Protein AF-A0A3C1VQ86-F1 (afdb_monomer)

Radius of gyration: 19.92 Å; Cα contacts (8 Å, |Δi|>4): 47; chains: 1; bounding box: 43×43×46 Å

Structure (mmCIF, N/CA/C/O backbone):
data_AF-A0A3C1VQ86-F1
#
_entry.id   AF-A0A3C1VQ86-F1
#
loop_
_atom_site.group_PDB
_atom_site.id
_atom_site.type_symbol
_atom_site.label_atom_id
_atom_site.label_alt_id
_atom_site.label_comp_id
_atom_site.label_asym_id
_atom_site.label_entity_id
_atom_site.label_seq_id
_atom_site.pdbx_PDB_ins_code
_atom_site.Cartn_x
_atom_site.Cartn_y
_atom_site.Cartn_z
_atom_site.occupancy
_atom_site.B_iso_or_equiv
_atom_site.auth_seq_id
_atom_site.auth_comp_id
_atom_site.auth_asym_id
_atom_site.auth_atom_id
_atom_site.pdbx_PDB_model_num
ATOM 1 N N . MET A 1 1 ? -6.715 -28.434 22.901 1.00 54.22 1 MET A N 1
ATOM 2 C CA . MET A 1 1 ? -7.701 -27.796 21.992 1.00 54.22 1 MET A CA 1
ATOM 3 C C . MET A 1 1 ? -8.205 -26.437 22.497 1.00 54.22 1 MET A C 1
ATOM 5 O O . MET A 1 1 ? -8.060 -25.473 21.758 1.00 54.22 1 MET A O 1
ATOM 9 N N . LYS A 1 2 ? -8.676 -26.287 23.751 1.00 60.38 2 LYS A N 1
ATOM 10 C CA . LYS A 1 2 ? -9.137 -24.984 24.306 1.00 60.38 2 LYS A CA 1
ATOM 11 C C . LYS A 1 2 ? -8.149 -23.805 24.157 1.00 60.38 2 LYS A C 1
ATOM 13 O O . LYS A 1 2 ? -8.582 -22.704 23.859 1.00 60.38 2 LYS A O 1
ATOM 18 N N . LYS A 1 3 ? -6.832 -24.037 24.290 1.00 59.31 3 LYS A N 1
ATOM 19 C CA . LYS A 1 3 ? -5.786 -22.997 24.128 1.00 59.31 3 LYS A CA 1
ATOM 20 C C . LYS A 1 3 ? -5.635 -22.448 22.701 1.00 59.31 3 LYS A C 1
ATOM 22 O O . LYS A 1 3 ? -5.151 -21.337 22.540 1.00 59.31 3 LYS A O 1
ATOM 27 N N . ILE A 1 4 ? -5.986 -23.224 21.674 1.00 63.03 4 ILE A N 1
ATOM 28 C CA . ILE A 1 4 ? -5.957 -22.754 20.278 1.00 63.03 4 ILE A CA 1
ATOM 29 C C . ILE A 1 4 ? -7.194 -21.893 20.023 1.00 63.03 4 ILE A C 1
ATOM 31 O O . ILE A 1 4 ? -7.073 -20.806 19.476 1.00 63.03 4 ILE A O 1
ATOM 35 N N . LEU A 1 5 ? -8.350 -22.327 20.537 1.00 67.06 5 LEU A N 1
ATOM 36 C CA . LEU A 1 5 ? -9.611 -21.600 20.417 1.00 67.06 5 LEU A CA 1
ATOM 37 C C . LEU A 1 5 ? -9.548 -20.207 21.067 1.00 67.06 5 LEU A C 1
ATOM 39 O O . LEU A 1 5 ? -9.986 -19.238 20.458 1.00 67.06 5 LEU A O 1
ATOM 43 N N . THR A 1 6 ? -8.942 -20.077 22.254 1.00 72.81 6 THR A N 1
ATOM 44 C CA . THR A 1 6 ? -8.762 -18.767 22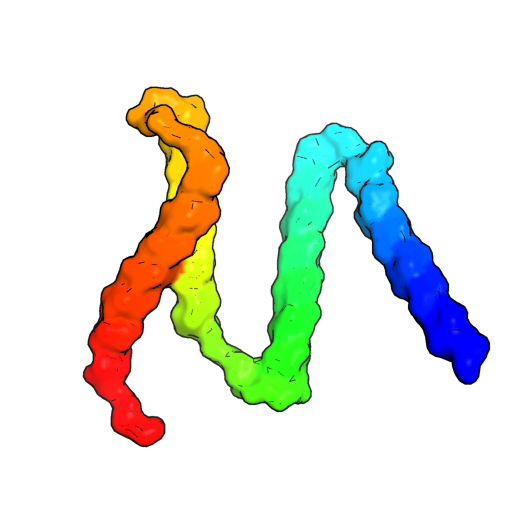.907 1.00 72.81 6 THR A CA 1
ATOM 45 C C . THR A 1 6 ? -7.770 -17.865 22.175 1.00 72.81 6 THR A C 1
ATOM 47 O O . THR A 1 6 ? -8.011 -16.667 22.080 1.00 72.81 6 THR A O 1
ATOM 50 N N . LYS A 1 7 ? -6.688 -18.413 21.603 1.00 75.56 7 LYS A N 1
ATOM 51 C CA . LYS A 1 7 ? -5.754 -17.637 20.767 1.00 75.56 7 LYS A CA 1
ATOM 52 C C . LYS A 1 7 ? -6.434 -17.112 19.503 1.00 75.56 7 LYS A C 1
ATOM 54 O O . LYS A 1 7 ? -6.292 -15.935 19.193 1.00 75.56 7 LYS A O 1
ATOM 59 N N . SER A 1 8 ? -7.191 -17.956 18.803 1.00 79.44 8 SER A N 1
ATOM 60 C CA . SER A 1 8 ? -7.953 -17.545 17.619 1.00 79.44 8 SER A CA 1
ATOM 61 C C . SER A 1 8 ? -8.989 -16.472 17.954 1.00 79.44 8 SER A C 1
ATOM 63 O O . SER A 1 8 ? -9.143 -15.531 17.188 1.00 79.44 8 SER A O 1
ATOM 65 N N . LEU A 1 9 ? -9.633 -16.554 19.122 1.00 85.31 9 LEU A N 1
ATOM 66 C CA . LEU A 1 9 ? -10.564 -15.529 19.606 1.00 85.31 9 LEU A CA 1
ATOM 67 C C . LEU A 1 9 ? -9.899 -14.161 19.803 1.00 85.31 9 LEU A C 1
ATOM 69 O O . LEU A 1 9 ? -10.490 -13.1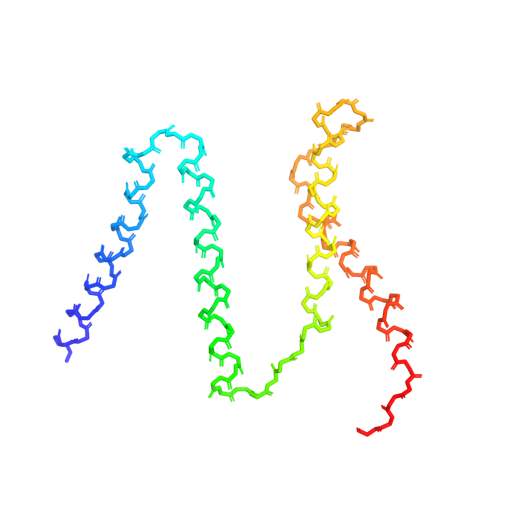49 19.441 1.00 85.31 9 LEU A O 1
ATOM 73 N N . VAL A 1 10 ? -8.667 -14.123 20.321 1.00 86.50 10 VAL A N 1
ATOM 74 C CA . VAL A 1 10 ? -7.904 -12.869 20.469 1.00 86.50 10 VAL A CA 1
ATOM 75 C C . VAL A 1 10 ? -7.571 -12.267 19.102 1.00 86.50 10 VAL A C 1
ATOM 77 O O . VAL A 1 10 ? -7.741 -11.067 18.914 1.00 86.50 10 VAL A O 1
ATOM 80 N N . TRP A 1 11 ? -7.161 -13.086 18.129 1.00 86.62 11 TRP A N 1
ATOM 81 C CA . TRP A 1 11 ? -6.878 -12.614 16.767 1.00 86.62 11 TRP A CA 1
ATOM 82 C C . TRP A 1 11 ? -8.130 -12.129 16.034 1.00 86.62 11 TRP A C 1
ATOM 84 O O . TRP A 1 11 ? -8.084 -11.098 15.369 1.00 86.62 11 TRP A O 1
ATOM 94 N N . ILE A 1 12 ? -9.254 -12.831 16.190 1.00 87.38 12 ILE A N 1
ATOM 95 C CA . ILE A 1 12 ? -10.547 -12.413 15.634 1.00 87.38 12 ILE A CA 1
ATOM 96 C C . ILE A 1 12 ? -11.004 -11.101 16.283 1.00 87.38 12 ILE A C 1
ATOM 98 O O . ILE A 1 12 ? -11.446 -10.199 15.577 1.00 87.38 12 ILE A O 1
ATOM 102 N N . GLY A 1 13 ? -10.848 -10.957 17.603 1.00 88.94 13 GLY A N 1
ATOM 103 C CA . GLY A 1 13 ? -11.145 -9.712 18.312 1.00 88.94 13 GLY A CA 1
ATOM 104 C C . GLY A 1 13 ? -10.266 -8.548 17.849 1.00 88.94 13 GLY A C 1
ATOM 105 O O . GLY A 1 13 ? -10.771 -7.460 17.593 1.00 88.94 13 GLY A O 1
ATOM 106 N N . TYR A 1 14 ? -8.967 -8.784 17.661 1.00 85.38 14 TYR A N 1
ATOM 107 C CA . TYR A 1 14 ? -8.041 -7.792 17.112 1.00 85.38 14 TYR A CA 1
ATOM 108 C C . TYR A 1 14 ? -8.422 -7.367 15.684 1.00 85.38 14 TYR A C 1
ATOM 110 O O . TYR A 1 14 ? -8.447 -6.175 15.379 1.00 85.38 14 TYR A O 1
ATOM 118 N N . LEU A 1 15 ? -8.789 -8.325 14.827 1.00 85.94 15 LEU A N 1
ATOM 119 C CA . LEU A 1 15 ? -9.256 -8.058 13.466 1.00 85.94 15 LEU A CA 1
ATOM 120 C C . LEU A 1 15 ? -10.568 -7.258 13.464 1.00 85.94 15 LEU A C 1
ATOM 122 O O . LEU A 1 15 ? -10.704 -6.312 12.693 1.00 85.94 15 LEU A O 1
ATOM 126 N N . ALA A 1 16 ? -11.501 -7.578 14.363 1.00 87.44 16 ALA A N 1
ATOM 127 C CA . ALA A 1 16 ? -12.739 -6.820 14.527 1.00 87.44 16 ALA A CA 1
ATOM 128 C C . ALA A 1 16 ? -12.470 -5.366 14.953 1.00 87.44 16 ALA A C 1
ATOM 130 O O . ALA A 1 16 ? -13.047 -4.447 14.379 1.00 87.44 16 ALA A O 1
ATOM 131 N N . VAL A 1 17 ? -11.555 -5.140 15.902 1.00 86.62 17 VAL A N 1
ATOM 132 C CA . VAL A 1 17 ? -11.162 -3.784 16.328 1.00 86.62 17 VAL A CA 1
ATOM 133 C C . VAL A 1 17 ? -10.536 -2.998 15.174 1.00 86.62 17 VAL A C 1
ATOM 135 O O . VAL A 1 17 ? -10.885 -1.837 14.979 1.00 86.62 17 VAL A O 1
ATOM 138 N N . LEU A 1 18 ? -9.660 -3.621 14.379 1.00 83.62 18 LEU A N 1
ATOM 139 C CA . LEU A 1 18 ? -9.045 -2.976 13.215 1.00 83.62 18 LEU A CA 1
ATOM 140 C C . LEU A 1 18 ? -10.062 -2.573 12.138 1.00 83.62 18 LEU A C 1
ATOM 142 O O . LEU A 1 18 ? -9.897 -1.523 11.526 1.00 83.62 18 LEU A O 1
ATOM 146 N N . LEU A 1 19 ? -11.109 -3.374 11.913 1.00 83.25 19 LEU A N 1
ATOM 147 C CA . LEU A 1 19 ? -12.165 -3.058 10.941 1.00 83.25 19 LEU A CA 1
ATOM 148 C C . LEU A 1 19 ? -13.129 -1.973 11.435 1.00 83.25 19 LEU A C 1
ATOM 150 O O . LEU A 1 19 ? -13.647 -1.201 10.631 1.00 83.25 19 LEU A O 1
ATOM 154 N N . LEU A 1 20 ? -13.367 -1.911 12.746 1.00 84.62 20 LEU A N 1
ATOM 155 C CA . LEU A 1 20 ? -14.243 -0.910 13.357 1.00 84.62 20 LEU A CA 1
ATOM 156 C C . LEU A 1 20 ? -13.544 0.441 13.545 1.00 84.62 20 LEU A C 1
ATOM 158 O O . LEU A 1 20 ? -14.197 1.476 13.491 1.00 84.62 20 LEU A O 1
ATOM 162 N N . LEU A 1 21 ? -12.220 0.445 13.719 1.00 80.50 21 LEU A N 1
ATOM 163 C CA . LEU A 1 21 ? -11.395 1.645 13.891 1.00 80.50 21 LEU A CA 1
ATOM 164 C C . LEU A 1 21 ? -11.656 2.756 12.853 1.00 80.50 21 LEU A C 1
ATOM 166 O O . LEU A 1 21 ? -11.944 3.875 13.275 1.00 80.50 21 LEU A O 1
ATOM 170 N N . PRO A 1 22 ? -11.608 2.502 11.529 1.00 77.94 22 PRO A N 1
ATOM 171 C CA . PRO A 1 22 ? -11.833 3.545 10.530 1.00 77.94 22 PRO A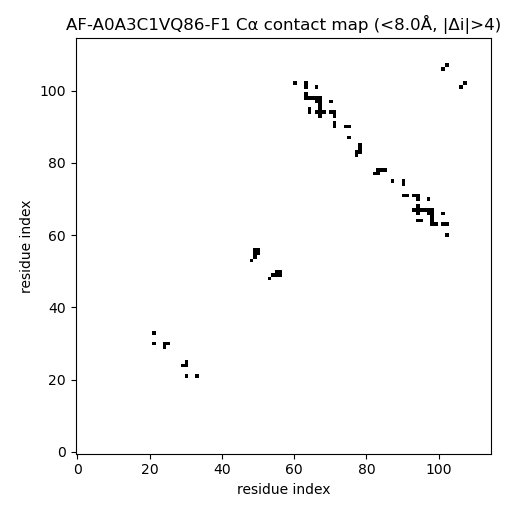 CA 1
ATOM 172 C C . PRO A 1 22 ? -13.274 4.077 10.504 1.00 77.94 22 PRO A C 1
ATOM 174 O O . PRO A 1 22 ? -13.488 5.149 9.956 1.00 77.94 22 PRO A O 1
ATOM 177 N N . GLN A 1 23 ? -14.253 3.385 11.106 1.00 77.44 23 GLN A N 1
ATOM 178 C CA . GLN A 1 23 ? -15.647 3.855 11.153 1.00 77.44 23 GLN A CA 1
ATOM 179 C C . GLN A 1 23 ? -15.895 4.946 12.205 1.00 77.44 23 GLN A C 1
ATOM 181 O O . GLN A 1 23 ? -16.934 5.593 12.169 1.00 77.44 23 GLN A O 1
ATOM 186 N N . PHE A 1 24 ? -14.967 5.158 13.145 1.00 78.56 24 PHE A N 1
ATOM 187 C CA . PHE A 1 24 ? -15.073 6.221 14.154 1.00 78.56 24 PHE A CA 1
ATOM 188 C C . PHE A 1 24 ? -14.348 7.513 13.750 1.00 78.56 24 PHE A C 1
ATOM 190 O O . PHE A 1 24 ? -14.479 8.530 14.431 1.00 78.56 24 PHE A O 1
ATOM 197 N N . PHE A 1 25 ? -13.559 7.480 12.672 1.00 75.69 25 PHE A N 1
ATOM 198 C CA . PHE A 1 25 ? -12.750 8.604 12.212 1.00 75.69 25 PHE A CA 1
ATOM 199 C C . PHE A 1 25 ? -13.161 9.013 10.792 1.00 75.69 25 PHE A C 1
ATOM 201 O O . PHE A 1 25 ? -12.595 8.534 9.816 1.00 75.69 25 PHE A O 1
ATOM 208 N N . ASP A 1 26 ? -14.092 9.962 10.680 1.00 70.69 26 ASP A N 1
ATOM 209 C CA . ASP A 1 26 ? -14.639 10.429 9.390 1.00 70.69 26 ASP A CA 1
ATOM 210 C C . ASP A 1 26 ? -13.728 11.413 8.626 1.00 70.69 26 ASP A C 1
ATOM 212 O O . ASP A 1 26 ? -14.063 11.892 7.542 1.00 70.69 26 ASP A O 1
ATOM 216 N N . SER A 1 27 ? -12.558 11.759 9.175 1.00 83.31 27 SER A N 1
ATOM 217 C CA . SER A 1 27 ? -11.634 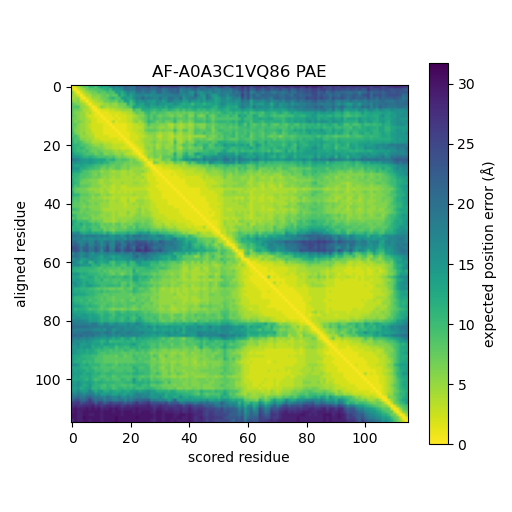12.685 8.515 1.00 83.31 27 SER A CA 1
ATOM 218 C C . SER A 1 27 ? -10.879 11.999 7.376 1.00 83.31 27 SER A C 1
ATOM 220 O O . SER A 1 27 ? -10.175 11.012 7.591 1.00 83.31 27 SER A O 1
ATOM 222 N N . ILE A 1 28 ? -10.937 12.585 6.176 1.00 82.94 28 ILE A N 1
ATOM 223 C CA . ILE A 1 28 ? -10.223 12.127 4.968 1.00 82.94 28 ILE A CA 1
ATOM 224 C C . ILE A 1 28 ? -8.721 11.933 5.240 1.00 82.94 28 ILE A C 1
ATOM 226 O O . ILE A 1 28 ? -8.123 10.949 4.803 1.00 82.94 28 ILE A O 1
ATOM 230 N N . LEU A 1 29 ? -8.109 12.843 6.008 1.00 85.00 29 LEU A N 1
ATOM 231 C CA . LEU A 1 29 ? -6.697 12.737 6.384 1.00 85.00 29 LEU A CA 1
ATOM 232 C C . LEU A 1 29 ? -6.443 11.555 7.322 1.00 85.00 29 LEU A C 1
ATOM 234 O O . LEU A 1 29 ? -5.457 10.844 7.147 1.00 85.00 29 LEU A O 1
ATOM 238 N N . ALA A 1 30 ? -7.336 11.319 8.287 1.00 84.75 30 ALA A N 1
ATOM 239 C CA . ALA A 1 30 ? -7.211 10.193 9.207 1.00 84.75 30 ALA A CA 1
ATOM 240 C C . ALA A 1 30 ? -7.309 8.860 8.451 1.00 84.75 30 ALA A C 1
ATOM 242 O O . ALA A 1 30 ? -6.439 8.007 8.610 1.00 84.75 30 ALA A O 1
ATOM 243 N N . VAL A 1 31 ? -8.298 8.713 7.564 1.00 85.81 31 VAL A N 1
ATOM 244 C CA . VAL A 1 31 ? -8.481 7.504 6.741 1.00 85.81 31 VAL A CA 1
ATOM 245 C C . VAL A 1 31 ? -7.277 7.256 5.824 1.00 85.81 31 VAL A C 1
ATOM 247 O O . VAL A 1 31 ? -6.793 6.126 5.735 1.00 85.81 31 VAL A O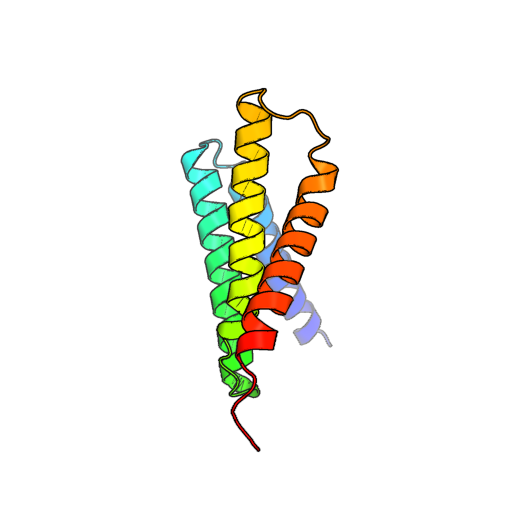 1
ATOM 250 N N . SER A 1 32 ? -6.739 8.301 5.188 1.00 88.12 32 SER A N 1
ATOM 251 C CA . SER A 1 32 ? -5.531 8.191 4.358 1.00 88.12 32 SER A CA 1
ATOM 252 C C . SER A 1 32 ? -4.310 7.726 5.165 1.00 88.12 32 SER A C 1
ATOM 254 O O . SER A 1 32 ? -3.611 6.792 4.764 1.00 88.12 32 SER A O 1
ATOM 256 N N . LEU A 1 33 ? -4.095 8.299 6.355 1.00 90.00 33 LEU A N 1
ATOM 257 C CA . LEU A 1 33 ? -3.013 7.882 7.251 1.00 90.00 33 LEU A CA 1
ATOM 258 C C . LEU A 1 33 ? -3.194 6.442 7.746 1.00 90.00 33 LEU A C 1
ATOM 260 O O . LEU A 1 33 ? -2.215 5.695 7.786 1.00 90.00 33 LEU A O 1
ATOM 264 N N . PHE A 1 34 ? -4.419 6.018 8.077 1.00 88.88 34 PHE A N 1
ATOM 265 C CA . PHE A 1 34 ? -4.703 4.627 8.446 1.00 88.88 34 PHE A CA 1
ATOM 266 C C . PHE A 1 34 ? -4.367 3.654 7.311 1.00 88.88 34 PHE A C 1
ATOM 268 O O . PHE A 1 34 ? -3.715 2.640 7.566 1.00 88.88 34 PHE A O 1
ATOM 275 N N . ASN A 1 35 ? -4.722 3.982 6.064 1.00 89.31 35 ASN A N 1
ATOM 276 C CA . ASN A 1 35 ? -4.342 3.183 4.896 1.00 89.31 35 ASN A CA 1
ATOM 277 C C . ASN A 1 35 ? -2.817 3.096 4.739 1.00 89.31 35 ASN A C 1
ATOM 279 O O . ASN A 1 35 ? -2.279 2.000 4.571 1.00 89.31 35 ASN A O 1
ATOM 283 N N . GLN A 1 36 ? -2.103 4.219 4.859 1.00 91.38 36 GLN A N 1
ATOM 284 C CA . GLN A 1 36 ? -0.641 4.243 4.758 1.00 91.38 36 GLN A CA 1
ATOM 285 C C . GLN A 1 36 ? 0.024 3.397 5.858 1.00 91.38 36 GLN A C 1
ATOM 287 O O . GLN A 1 36 ? 0.946 2.627 5.579 1.00 91.38 36 GLN A O 1
ATOM 292 N N . MET A 1 37 ? -0.459 3.501 7.101 1.00 92.12 37 MET A N 1
ATOM 293 C CA . MET A 1 37 ? 0.019 2.686 8.221 1.00 92.12 37 MET A CA 1
ATOM 294 C C . MET A 1 37 ? -0.263 1.197 7.997 1.00 92.12 37 MET A C 1
ATOM 296 O O . MET A 1 37 ? 0.623 0.377 8.227 1.00 92.12 37 MET A O 1
ATOM 300 N N . ALA A 1 38 ? -1.451 0.834 7.508 1.00 89.75 38 ALA A N 1
ATOM 301 C CA . ALA A 1 38 ? -1.798 -0.554 7.204 1.00 89.75 38 ALA A CA 1
ATOM 302 C C . ALA A 1 38 ? -0.881 -1.146 6.120 1.00 89.75 38 ALA A C 1
ATOM 304 O O . ALA A 1 38 ? -0.338 -2.238 6.305 1.00 89.75 38 ALA A O 1
ATOM 305 N N . ILE A 1 39 ? -0.637 -0.403 5.034 1.00 90.50 39 ILE A N 1
ATOM 306 C CA . ILE A 1 39 ? 0.316 -0.790 3.983 1.00 90.50 39 ILE A CA 1
ATOM 307 C C . ILE A 1 39 ? 1.716 -0.988 4.581 1.00 90.50 39 ILE A C 1
ATOM 309 O O . ILE A 1 39 ? 2.354 -2.008 4.316 1.00 90.50 39 ILE A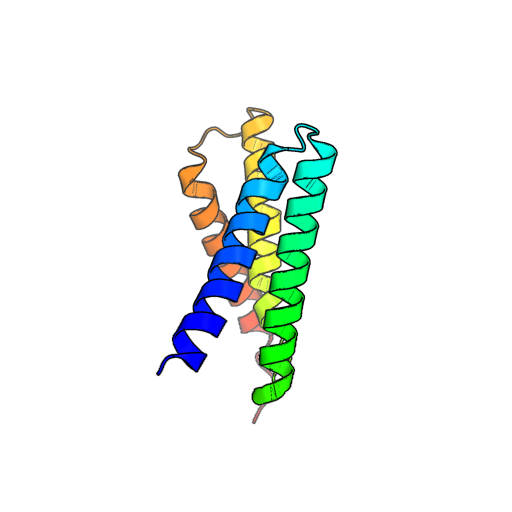 O 1
ATOM 313 N N . ALA A 1 40 ? 2.181 -0.064 5.429 1.00 91.94 40 ALA A N 1
ATOM 314 C CA . ALA A 1 40 ? 3.493 -0.153 6.070 1.00 91.94 40 ALA A CA 1
ATOM 315 C C . ALA A 1 40 ? 3.616 -1.357 7.021 1.00 91.94 40 ALA A C 1
ATOM 317 O O . ALA A 1 40 ? 4.650 -2.024 7.026 1.00 91.94 40 ALA A O 1
ATOM 318 N N . VAL A 1 41 ? 2.569 -1.680 7.787 1.00 91.56 41 VAL A N 1
ATOM 319 C CA . VAL A 1 41 ? 2.536 -2.858 8.672 1.00 91.56 41 VAL A CA 1
ATOM 320 C C . VAL A 1 41 ? 2.610 -4.150 7.858 1.00 91.56 41 VAL A C 1
ATOM 322 O O . VAL A 1 41 ? 3.425 -5.018 8.172 1.00 91.56 41 VAL A O 1
ATOM 325 N N . VAL A 1 42 ? 1.811 -4.276 6.793 1.00 89.81 42 VAL A N 1
ATOM 326 C CA . VAL A 1 42 ? 1.839 -5.453 5.906 1.00 89.81 42 VAL A CA 1
ATOM 327 C C . VAL A 1 42 ? 3.200 -5.584 5.223 1.00 89.81 42 VAL A C 1
ATOM 329 O O . VAL A 1 42 ? 3.752 -6.687 5.163 1.00 89.81 42 VAL A O 1
ATOM 332 N N . PHE A 1 43 ? 3.772 -4.470 4.761 1.00 86.75 43 PHE A N 1
ATOM 333 C CA . PHE A 1 43 ? 5.110 -4.432 4.180 1.00 86.75 43 PHE A CA 1
ATOM 334 C C . PHE A 1 43 ? 6.174 -4.893 5.184 1.00 86.75 43 PHE A C 1
ATOM 336 O O . PHE A 1 43 ? 6.940 -5.804 4.876 1.00 86.75 43 PHE A O 1
ATOM 343 N N . ALA A 1 44 ? 6.188 -4.337 6.397 1.00 89.31 44 ALA A N 1
ATOM 344 C CA . ALA A 1 44 ? 7.154 -4.683 7.437 1.00 89.31 44 ALA A CA 1
ATOM 345 C C . ALA A 1 44 ? 7.028 -6.147 7.892 1.00 89.31 44 ALA A C 1
ATOM 347 O O . ALA A 1 44 ? 8.040 -6.821 8.079 1.00 89.31 44 ALA A O 1
ATOM 348 N N . LEU A 1 45 ? 5.803 -6.667 8.027 1.00 89.62 45 LEU A N 1
ATOM 349 C CA . LEU A 1 45 ? 5.563 -8.066 8.388 1.00 89.62 45 LEU A CA 1
ATOM 350 C C . LEU A 1 45 ? 6.045 -9.016 7.283 1.00 89.62 45 LEU A C 1
ATOM 352 O O . LEU A 1 45 ? 6.761 -9.977 7.564 1.00 89.62 45 LEU A O 1
ATOM 356 N N . SER A 1 46 ? 5.695 -8.723 6.028 1.00 84.88 46 SER A N 1
ATOM 357 C CA . SER A 1 46 ? 6.119 -9.517 4.867 1.00 84.88 46 SER A CA 1
ATOM 358 C C . SER A 1 46 ? 7.640 -9.492 4.714 1.00 84.88 46 SER A C 1
ATOM 360 O O . SER A 1 46 ? 8.263 -10.531 4.507 1.00 84.88 46 SER A O 1
ATOM 362 N N . TYR A 1 47 ? 8.251 -8.322 4.904 1.00 81.12 47 TYR A N 1
ATOM 363 C CA . TYR A 1 47 ? 9.699 -8.141 4.933 1.00 81.12 47 TYR A CA 1
ATOM 364 C C . TYR A 1 47 ? 10.359 -8.967 6.043 1.00 81.12 47 TYR A C 1
ATOM 366 O O . TYR A 1 47 ? 11.332 -9.677 5.793 1.00 81.12 47 TYR A O 1
ATOM 374 N N . ASN A 1 48 ? 9.794 -8.941 7.252 1.00 85.69 48 ASN A N 1
ATOM 375 C CA . ASN A 1 48 ? 10.282 -9.728 8.380 1.00 85.69 48 ASN A CA 1
ATOM 376 C C . ASN A 1 48 ? 10.211 -11.241 8.103 1.00 85.69 48 ASN A C 1
ATOM 378 O O . ASN A 1 48 ? 11.124 -11.974 8.472 1.00 85.69 48 ASN A O 1
ATOM 382 N N . MET A 1 49 ? 9.172 -11.720 7.412 1.00 82.88 49 MET A N 1
ATOM 383 C CA . MET A 1 49 ? 9.063 -13.132 7.017 1.00 82.88 49 MET A CA 1
ATOM 384 C C . MET A 1 49 ? 10.063 -13.513 5.912 1.00 82.88 49 MET A C 1
ATOM 386 O O . MET A 1 49 ? 10.685 -14.574 5.993 1.00 82.88 49 MET A O 1
ATOM 390 N N . LEU A 1 50 ? 10.260 -12.646 4.913 1.00 76.12 50 LEU A N 1
ATOM 391 C CA . LEU A 1 50 ? 11.197 -12.877 3.806 1.00 76.12 50 LEU A CA 1
ATOM 392 C C . LEU A 1 50 ? 12.661 -12.874 4.271 1.00 76.12 50 LEU A C 1
ATOM 394 O O . LEU A 1 50 ? 13.428 -13.754 3.878 1.00 76.12 50 LEU A O 1
ATOM 398 N N . LEU A 1 51 ? 13.043 -11.950 5.155 1.00 76.25 51 LEU A N 1
ATOM 399 C CA . LEU A 1 51 ? 14.378 -11.943 5.759 1.00 76.25 51 LEU A CA 1
ATOM 400 C C . LEU A 1 51 ? 14.563 -13.036 6.813 1.00 76.25 51 LEU A C 1
ATOM 402 O O . LEU A 1 51 ? 15.639 -13.620 6.896 1.00 76.25 51 LEU A O 1
ATOM 406 N N . GLY A 1 52 ? 13.529 -13.321 7.607 1.00 73.62 52 GLY A N 1
ATOM 407 C CA . GLY A 1 52 ? 13.622 -14.227 8.750 1.00 73.62 52 GLY A CA 1
ATOM 408 C C . GLY A 1 52 ? 13.762 -15.710 8.395 1.00 73.62 52 GLY A C 1
ATOM 409 O O . GLY A 1 52 ? 14.300 -16.463 9.203 1.00 73.62 52 GLY A O 1
ATOM 410 N N . GLN A 1 53 ? 13.282 -16.152 7.227 1.00 66.50 53 GLN A N 1
ATOM 411 C CA . GLN A 1 53 ? 13.393 -17.555 6.779 1.00 66.50 53 GLN A CA 1
ATOM 412 C C . GLN A 1 53 ? 13.972 -17.715 5.365 1.00 66.50 53 GLN A C 1
ATOM 414 O O . GLN A 1 53 ? 14.420 -18.805 5.022 1.00 66.50 53 GLN A O 1
ATOM 419 N N . GLY A 1 54 ? 13.971 -16.662 4.540 1.00 65.88 54 GLY A N 1
ATOM 420 C CA . GLY A 1 54 ? 14.332 -16.755 3.124 1.00 65.88 54 GLY A CA 1
ATOM 421 C C . GLY A 1 54 ? 15.692 -16.173 2.747 1.00 65.88 54 GLY A C 1
ATOM 422 O O . GLY A 1 54 ? 16.194 -16.528 1.688 1.00 65.88 54 GLY A O 1
ATOM 423 N N . GLY A 1 55 ? 16.281 -15.264 3.536 1.00 69.06 55 GLY A N 1
ATOM 424 C CA . GLY A 1 55 ? 17.559 -14.592 3.220 1.00 69.06 55 GLY A CA 1
ATOM 425 C C . GLY A 1 55 ? 17.589 -13.798 1.896 1.00 69.06 55 GLY A C 1
ATOM 426 O O . GLY A 1 55 ? 18.593 -13.171 1.570 1.00 69.06 55 GLY A O 1
ATOM 427 N N . MET A 1 56 ? 16.499 -13.808 1.126 1.00 66.81 56 MET A N 1
ATOM 428 C CA . MET A 1 56 ? 16.391 -13.225 -0.205 1.00 66.81 56 MET A CA 1
ATOM 429 C C . MET A 1 56 ? 15.736 -11.852 -0.114 1.00 66.81 56 MET A C 1
ATOM 431 O O . MET A 1 56 ? 14.516 -11.722 -0.023 1.00 66.81 56 MET A O 1
ATOM 435 N N . LEU A 1 57 ? 16.569 -10.817 -0.180 1.00 65.00 57 LEU A N 1
ATOM 436 C CA . LEU A 1 57 ? 16.148 -9.424 -0.241 1.00 65.00 57 LEU A CA 1
ATOM 437 C C . LEU A 1 57 ? 16.254 -8.894 -1.678 1.00 65.00 57 LEU A C 1
ATOM 439 O O . LEU A 1 57 ? 17.097 -8.054 -1.980 1.00 65.00 57 LEU A O 1
ATOM 443 N N . SER A 1 58 ? 15.442 -9.403 -2.608 1.00 70.38 58 SER A N 1
ATOM 444 C CA . SER A 1 58 ? 15.459 -8.884 -3.984 1.00 70.38 58 SER A CA 1
ATOM 445 C C . SER A 1 58 ? 14.417 -7.781 -4.173 1.00 70.38 58 SER A C 1
ATOM 447 O O . SER A 1 58 ? 13.276 -8.037 -4.553 1.00 70.38 58 SER A O 1
ATOM 449 N N . PHE A 1 59 ? 14.828 -6.526 -3.971 1.00 68.75 59 PHE A N 1
ATOM 450 C CA . PHE A 1 59 ? 14.027 -5.358 -4.369 1.00 68.75 59 PHE A CA 1
ATOM 451 C C . PHE A 1 59 ? 13.955 -5.161 -5.892 1.00 68.75 59 PHE A C 1
ATOM 453 O O . PHE A 1 59 ? 13.108 -4.409 -6.368 1.00 68.75 59 PHE A O 1
ATOM 460 N N . GLY A 1 60 ? 14.790 -5.865 -6.667 1.00 74.81 60 GLY A N 1
ATOM 461 C CA . GLY A 1 60 ? 14.773 -5.799 -8.132 1.00 74.81 60 GLY A CA 1
ATOM 462 C C . GLY A 1 60 ? 13.436 -6.247 -8.727 1.00 74.81 60 GLY A C 1
ATOM 463 O O . GLY A 1 60 ? 12.918 -5.599 -9.629 1.00 74.81 60 GLY A O 1
ATOM 464 N N . HIS A 1 61 ? 12.822 -7.293 -8.164 1.00 75.56 61 HIS A N 1
ATOM 465 C CA . HIS A 1 61 ? 11.494 -7.746 -8.592 1.00 75.56 61 HIS A CA 1
ATOM 466 C C . HIS A 1 61 ? 10.362 -6.869 -8.029 1.00 75.56 61 HIS A C 1
ATOM 468 O O . HIS A 1 61 ? 9.348 -6.668 -8.693 1.00 75.56 61 HIS A O 1
ATOM 474 N N . ALA A 1 62 ? 10.538 -6.305 -6.827 1.00 82.69 62 ALA A N 1
ATOM 475 C CA . ALA A 1 62 ? 9.559 -5.410 -6.202 1.00 82.69 62 ALA A CA 1
ATOM 476 C C . ALA A 1 62 ? 9.387 -4.086 -6.974 1.00 82.69 62 ALA A C 1
ATOM 478 O O . ALA A 1 62 ? 8.289 -3.529 -7.019 1.00 82.69 62 ALA A O 1
ATOM 479 N N . VAL A 1 63 ? 10.449 -3.615 -7.637 1.00 84.69 63 VAL A N 1
ATOM 480 C CA . VAL A 1 63 ? 10.430 -2.421 -8.497 1.00 84.69 63 VAL A CA 1
ATOM 481 C C . VAL A 1 63 ? 9.389 -2.516 -9.617 1.00 84.69 63 VAL A C 1
ATOM 483 O O . VAL A 1 63 ? 8.749 -1.511 -9.923 1.00 84.69 63 VAL A O 1
ATOM 486 N N . TYR A 1 64 ? 9.149 -3.701 -10.190 1.00 88.19 64 TYR A N 1
ATOM 487 C CA . TYR A 1 64 ? 8.168 -3.866 -11.272 1.00 88.19 64 TYR A CA 1
ATOM 488 C C . TYR A 1 64 ? 6.740 -3.563 -10.808 1.00 88.19 64 TYR A C 1
ATOM 490 O O . TYR A 1 64 ? 5.985 -2.890 -11.512 1.00 88.19 64 TYR A O 1
ATOM 498 N N . PHE A 1 65 ? 6.392 -3.987 -9.591 1.00 85.81 65 PHE A N 1
ATOM 499 C CA . PHE A 1 65 ? 5.102 -3.672 -8.977 1.00 85.81 65 PHE A CA 1
ATOM 500 C C . PHE A 1 65 ? 4.988 -2.182 -8.626 1.00 85.81 65 PHE A C 1
ATOM 502 O O . PHE A 1 65 ? 3.930 -1.588 -8.828 1.00 85.81 65 PHE A O 1
ATOM 509 N N . GLY A 1 66 ? 6.083 -1.561 -8.170 1.00 87.12 66 GLY A N 1
ATOM 510 C CA . GLY A 1 66 ? 6.138 -0.122 -7.895 1.00 87.12 66 GLY A CA 1
ATOM 511 C C . GLY A 1 66 ? 5.899 0.736 -9.143 1.00 87.12 66 GLY A C 1
ATOM 512 O O . GLY A 1 66 ? 5.087 1.660 -9.109 1.00 87.12 66 GLY A O 1
ATOM 513 N N . LEU A 1 67 ? 6.540 0.394 -10.266 1.00 90.69 67 LEU A N 1
ATOM 514 C CA . LEU A 1 67 ? 6.347 1.081 -11.549 1.00 90.69 67 LEU A CA 1
ATOM 515 C C . LEU A 1 67 ? 4.921 0.904 -12.095 1.00 90.69 67 LEU A C 1
ATOM 517 O O . LEU A 1 67 ? 4.320 1.872 -12.563 1.00 90.69 67 LEU A O 1
ATOM 521 N N . GLY A 1 68 ? 4.358 -0.305 -11.989 1.00 91.44 68 GLY A N 1
ATOM 522 C CA . GLY A 1 68 ? 2.963 -0.568 -12.353 1.00 91.44 68 GLY A CA 1
ATOM 523 C C . GLY A 1 68 ? 1.974 0.263 -11.532 1.00 91.44 68 GLY A C 1
ATOM 524 O O . GLY A 1 68 ? 1.065 0.871 -12.094 1.00 91.44 68 GLY A O 1
ATOM 525 N N . GLY A 1 69 ? 2.185 0.351 -10.214 1.00 90.81 69 GLY A N 1
ATOM 526 C CA . GLY A 1 69 ? 1.365 1.170 -9.316 1.00 90.81 69 GLY A CA 1
ATOM 527 C C . GLY A 1 69 ? 1.453 2.670 -9.615 1.00 90.81 69 GLY A C 1
ATOM 528 O O . GLY A 1 69 ? 0.426 3.344 -9.678 1.00 90.81 69 GLY A O 1
ATOM 529 N N . PHE A 1 70 ? 2.656 3.188 -9.873 1.00 91.44 70 PHE A N 1
ATOM 530 C CA . PHE A 1 70 ? 2.867 4.595 -10.232 1.00 91.44 70 PHE A CA 1
ATOM 531 C C . PHE A 1 70 ? 2.124 4.994 -11.516 1.00 91.44 70 PHE A C 1
ATOM 533 O O . PHE A 1 70 ? 1.472 6.044 -11.553 1.00 91.44 70 PHE A O 1
ATOM 540 N N . LEU A 1 71 ? 2.177 4.150 -12.554 1.00 92.62 71 LEU A N 1
ATOM 541 C CA . LEU A 1 71 ? 1.444 4.407 -13.796 1.00 92.62 71 LEU A CA 1
ATOM 542 C C . LEU A 1 71 ? -0.064 4.174 -13.661 1.00 92.62 71 LEU A C 1
ATOM 544 O O . LEU A 1 71 ? -0.827 4.875 -14.320 1.00 92.62 71 LEU A O 1
ATOM 548 N N . ALA A 1 72 ? -0.516 3.278 -12.781 1.00 93.12 72 ALA A N 1
ATOM 549 C CA . ALA A 1 72 ? -1.938 3.167 -12.454 1.00 93.12 72 ALA A CA 1
ATOM 550 C C . ALA A 1 72 ? -2.497 4.456 -11.839 1.00 93.12 72 ALA A C 1
ATOM 552 O O . ALA A 1 72 ? -3.570 4.898 -12.243 1.00 93.12 72 ALA A O 1
ATOM 553 N N . VAL A 1 73 ? -1.768 5.088 -10.914 1.00 91.62 73 VAL A N 1
ATOM 554 C CA . VAL A 1 73 ? -2.180 6.382 -10.341 1.00 91.62 73 VAL A CA 1
ATOM 555 C C . VAL A 1 73 ? -2.185 7.476 -11.408 1.00 91.62 73 VAL A C 1
ATOM 557 O O . VAL A 1 73 ? -3.135 8.247 -11.473 1.00 91.62 73 VAL A O 1
ATOM 560 N N . HIS A 1 74 ? -1.189 7.513 -12.299 1.00 90.94 74 HIS A N 1
ATOM 561 C CA . HIS A 1 74 ? -1.210 8.449 -13.430 1.00 90.94 74 HIS A CA 1
ATOM 562 C C . HIS A 1 74 ? -2.418 8.226 -14.340 1.00 90.94 74 HIS A C 1
ATOM 564 O O . HIS A 1 74 ? -3.058 9.186 -14.749 1.00 90.94 74 HIS A O 1
ATOM 570 N N . ALA A 1 75 ? -2.765 6.973 -14.628 1.00 90.31 75 ALA A N 1
ATOM 571 C CA . ALA A 1 75 ? -3.936 6.659 -15.430 1.00 90.31 75 ALA A CA 1
ATOM 572 C C . ALA A 1 75 ? -5.247 7.073 -14.738 1.00 90.31 75 ALA A C 1
ATOM 574 O O . ALA A 1 75 ? -6.144 7.579 -15.404 1.00 90.31 75 ALA A O 1
ATOM 575 N N . LEU A 1 76 ? -5.339 6.927 -13.411 1.00 90.44 76 LEU A N 1
ATOM 576 C CA . LEU A 1 76 ? -6.467 7.438 -12.626 1.00 90.44 76 LEU A CA 1
ATOM 577 C C . LEU A 1 76 ? -6.569 8.966 -12.697 1.00 90.44 76 LEU A C 1
ATOM 579 O O . LEU A 1 76 ? -7.658 9.479 -12.931 1.00 90.44 76 LEU A O 1
ATOM 583 N N . LEU A 1 77 ? -5.447 9.680 -12.575 1.00 91.31 77 LEU A N 1
ATOM 584 C CA . LEU A 1 77 ? -5.416 11.138 -12.729 1.00 91.31 77 LEU A CA 1
ATOM 585 C C . LEU A 1 77 ? -5.844 11.562 -14.144 1.00 91.31 77 LEU A C 1
ATOM 587 O O . LEU A 1 77 ? -6.590 12.519 -14.299 1.00 91.31 77 LEU A O 1
ATOM 591 N N . LEU A 1 78 ? -5.428 10.841 -15.191 1.00 89.56 78 LEU A N 1
ATOM 592 C CA . LEU A 1 78 ? -5.843 11.129 -16.573 1.00 89.56 78 LEU A CA 1
ATOM 593 C C . LEU A 1 78 ? -7.352 10.938 -16.797 1.00 89.56 78 LEU A C 1
ATOM 595 O O . LEU A 1 78 ? -7.942 11.688 -17.581 1.00 89.56 78 LEU A O 1
ATOM 599 N N . ILE A 1 79 ? -7.964 9.966 -16.111 1.00 89.69 79 ILE A N 1
ATOM 600 C CA . ILE A 1 79 ? -9.423 9.789 -16.084 1.00 89.69 79 ILE A CA 1
ATOM 601 C C . ILE A 1 79 ? -10.086 10.955 -15.341 1.00 89.69 79 ILE A C 1
ATOM 603 O O . ILE A 1 79 ? -11.075 11.495 -15.826 1.00 89.69 79 ILE A O 1
ATOM 607 N N . GLU A 1 80 ? -9.534 11.365 -14.196 1.00 88.00 80 GLU A N 1
ATOM 608 C CA . GLU A 1 80 ? -10.041 12.490 -13.399 1.00 88.00 80 GLU A CA 1
ATOM 609 C C . GLU A 1 80 ? -9.989 13.822 -14.167 1.00 88.00 80 GLU A C 1
ATOM 611 O O . GLU A 1 80 ? -10.937 14.600 -14.111 1.00 88.00 80 GLU A O 1
ATOM 616 N N . PHE A 1 81 ? -8.930 14.060 -14.946 1.00 89.12 81 PHE A N 1
ATOM 617 C CA . PHE A 1 81 ? -8.780 15.245 -15.802 1.00 89.12 81 PHE A CA 1
ATOM 618 C C . PHE A 1 81 ? -9.524 15.153 -17.145 1.00 89.12 81 PHE A C 1
ATOM 620 O O . PHE A 1 81 ? -9.259 15.960 -18.035 1.00 89.12 81 PHE A O 1
ATOM 627 N N . GLU A 1 82 ? -10.415 14.172 -17.330 1.00 82.94 82 GLU A N 1
ATOM 628 C CA . GLU A 1 82 ? -11.222 13.999 -18.551 1.00 82.94 82 GLU A CA 1
ATOM 629 C C . GLU A 1 82 ? -10.405 13.821 -19.851 1.00 82.94 82 GLU A C 1
ATOM 631 O O . GLU A 1 82 ? -10.925 13.927 -20.962 1.00 82.94 82 GLU A O 1
ATOM 636 N N . THR A 1 83 ? -9.110 13.512 -19.737 1.00 81.62 83 THR A N 1
ATOM 637 C CA . THR A 1 83 ? -8.215 13.349 -20.896 1.00 81.62 83 THR A CA 1
ATOM 638 C C . THR A 1 83 ? -8.366 11.986 -21.566 1.00 81.62 83 THR A C 1
ATOM 640 O O . THR A 1 83 ? -8.164 11.859 -22.774 1.00 81.62 83 THR A O 1
ATOM 643 N N . VAL A 1 84 ? -8.720 10.956 -20.791 1.00 78.50 84 VAL A N 1
ATOM 644 C CA . VAL A 1 84 ? -8.900 9.581 -21.268 1.00 78.50 84 VAL A CA 1
ATOM 645 C C . VAL A 1 84 ? -10.095 8.958 -20.552 1.00 78.50 84 VAL A C 1
ATOM 647 O O . VAL A 1 84 ? -10.158 8.959 -19.329 1.00 78.50 84 VAL A O 1
ATOM 650 N N . TYR A 1 85 ? -11.018 8.360 -21.306 1.00 76.81 85 TYR A N 1
ATOM 651 C CA . TYR A 1 85 ? -12.215 7.721 -20.759 1.00 76.81 85 TYR A CA 1
ATOM 652 C C . TYR A 1 85 ? -12.131 6.202 -20.892 1.00 76.81 85 TYR A C 1
ATOM 654 O O . TYR A 1 85 ? -12.299 5.650 -21.980 1.00 76.81 85 TYR A O 1
ATOM 662 N N . PHE A 1 86 ? -11.891 5.509 -19.782 1.00 81.94 86 PHE A N 1
ATOM 663 C CA . PHE A 1 86 ? -12.021 4.055 -19.706 1.00 81.94 86 PHE A CA 1
ATOM 664 C C . PHE A 1 86 ? -12.411 3.611 -18.292 1.00 81.94 86 PHE A C 1
ATOM 666 O O . PHE A 1 86 ? -12.237 4.345 -17.323 1.00 81.94 86 PHE A O 1
ATOM 673 N N . SER A 1 87 ? -12.979 2.407 -18.168 1.00 86.88 87 SER A N 1
ATOM 674 C CA . SER A 1 87 ? -13.458 1.903 -16.875 1.00 86.88 87 SER A CA 1
ATOM 675 C C . SER A 1 87 ? -12.308 1.681 -15.890 1.00 86.88 87 SER A C 1
ATOM 677 O O . SER A 1 87 ? -11.320 1.021 -16.217 1.00 86.88 87 SER A O 1
ATOM 679 N N . ILE A 1 88 ? -12.493 2.144 -14.649 1.00 88.56 88 ILE A N 1
ATOM 680 C CA . ILE A 1 88 ? -11.550 1.977 -13.527 1.00 88.56 88 ILE A CA 1
ATOM 681 C C . ILE A 1 88 ? -11.218 0.492 -13.286 1.00 88.56 88 ILE A C 1
ATOM 683 O O . ILE A 1 88 ? -10.127 0.158 -12.828 1.00 88.56 88 ILE A O 1
ATOM 687 N N . VAL A 1 89 ? -12.114 -0.423 -13.675 1.00 91.12 89 VAL A N 1
ATOM 688 C CA . VAL A 1 89 ? -11.911 -1.881 -13.596 1.00 91.12 89 VAL A CA 1
ATOM 689 C C . VAL A 1 89 ? -10.674 -2.348 -14.379 1.00 91.12 89 VAL A C 1
ATOM 691 O O . VAL A 1 89 ? -10.070 -3.355 -14.017 1.00 91.12 89 VAL A O 1
ATOM 694 N N . TYR A 1 90 ? -10.251 -1.617 -15.416 1.00 90.25 90 TYR A N 1
ATOM 695 C CA . TYR A 1 90 ? -9.069 -1.963 -16.212 1.00 90.25 90 TYR A CA 1
ATOM 696 C C . TYR A 1 90 ? -7.751 -1.434 -15.631 1.00 90.25 90 TYR A C 1
ATOM 698 O O . TYR A 1 90 ? -6.684 -1.828 -16.100 1.00 90.25 90 TYR A O 1
ATOM 706 N N . ILE A 1 91 ? -7.785 -0.588 -14.597 1.00 91.06 91 ILE A N 1
ATOM 707 C CA . ILE A 1 91 ? -6.576 -0.011 -13.986 1.00 91.06 91 ILE A CA 1
ATOM 708 C C . ILE A 1 91 ? -5.624 -1.087 -13.428 1.00 91.06 91 ILE A C 1
ATOM 710 O O . ILE A 1 91 ? -4.428 -1.002 -13.712 1.00 91.06 91 ILE A O 1
ATOM 714 N N . PRO A 1 92 ? -6.086 -2.137 -12.716 1.00 91.12 92 PRO A N 1
ATOM 715 C CA . PRO A 1 92 ? -5.199 -3.213 -12.269 1.00 91.12 92 PRO A CA 1
ATOM 716 C C . PRO A 1 92 ? -4.553 -3.979 -13.430 1.00 91.12 92 PRO A C 1
ATOM 718 O O . PRO A 1 92 ? -3.391 -4.374 -13.341 1.00 91.12 92 PRO A O 1
ATOM 721 N N . LEU A 1 93 ? -5.281 -4.160 -14.539 1.00 92.38 93 LEU A N 1
ATOM 722 C CA . LEU A 1 93 ? -4.750 -4.814 -15.735 1.00 92.38 93 LEU A CA 1
ATOM 723 C C . LEU A 1 93 ? -3.669 -3.949 -16.394 1.00 92.38 93 LEU A C 1
ATOM 725 O O . LEU A 1 93 ? -2.612 -4.463 -16.756 1.00 92.38 93 LEU A O 1
ATOM 729 N N . LEU A 1 94 ? -3.904 -2.637 -16.489 1.00 92.06 94 LEU A N 1
ATOM 730 C CA . LEU A 1 94 ? -2.923 -1.671 -16.979 1.00 92.06 94 LEU A CA 1
ATOM 731 C C . LEU A 1 94 ? -1.661 -1.669 -16.105 1.00 92.06 94 LEU A C 1
ATOM 733 O O . LEU A 1 94 ? -0.556 -1.763 -16.636 1.00 92.06 94 LEU A O 1
ATOM 737 N N . ALA A 1 95 ? -1.815 -1.643 -14.778 1.00 92.12 95 ALA A N 1
ATOM 738 C CA . ALA A 1 95 ? -0.700 -1.735 -13.834 1.00 92.12 95 ALA A CA 1
ATOM 739 C C . ALA A 1 95 ? 0.122 -3.015 -14.038 1.00 92.12 95 ALA A C 1
ATOM 741 O O . ALA A 1 95 ? 1.353 -2.966 -14.076 1.00 92.12 95 ALA A O 1
ATOM 742 N N . GLY A 1 96 ? -0.554 -4.158 -14.202 1.00 91.50 96 GLY A N 1
ATOM 743 C CA . GLY A 1 96 ? 0.089 -5.445 -14.461 1.00 91.50 96 GLY A CA 1
ATOM 744 C C . GLY A 1 96 ? 0.841 -5.472 -15.791 1.00 91.50 96 GLY A C 1
ATOM 745 O O . GLY A 1 96 ? 1.971 -5.955 -15.848 1.00 91.50 96 GLY A O 1
ATOM 746 N N . LEU A 1 97 ? 0.258 -4.901 -16.846 1.00 93.88 97 LEU A N 1
ATOM 747 C CA . LEU A 1 97 ? 0.873 -4.837 -18.172 1.00 93.88 97 LEU A CA 1
ATOM 748 C C . LEU A 1 97 ? 2.107 -3.928 -18.175 1.00 93.88 97 LEU A C 1
ATOM 750 O O . LEU A 1 97 ? 3.148 -4.304 -18.708 1.00 93.88 97 LEU A O 1
ATOM 754 N N . VAL A 1 98 ? 2.031 -2.779 -17.505 1.00 92.69 98 VAL A N 1
ATOM 755 C CA . VAL A 1 98 ? 3.179 -1.891 -17.281 1.00 92.69 98 VAL A CA 1
ATOM 756 C C . VAL A 1 98 ? 4.277 -2.592 -16.480 1.00 92.69 98 VAL A C 1
ATOM 758 O O . VAL A 1 98 ? 5.446 -2.528 -16.863 1.00 92.69 98 VAL A O 1
ATOM 761 N N . GLY A 1 99 ? 3.922 -3.282 -15.393 1.00 90.56 99 GLY A N 1
ATOM 762 C CA . GLY A 1 99 ? 4.881 -4.041 -14.588 1.00 90.56 99 GLY A CA 1
ATOM 763 C C . GLY A 1 99 ? 5.566 -5.147 -15.395 1.00 90.56 99 GLY A C 1
ATOM 764 O O . GLY A 1 99 ? 6.779 -5.325 -15.294 1.00 90.56 99 GLY A O 1
ATOM 765 N N . LEU A 1 100 ? 4.818 -5.835 -16.261 1.00 90.44 100 LEU A N 1
ATOM 766 C CA . LEU A 1 100 ? 5.347 -6.843 -17.180 1.00 90.44 100 LEU A CA 1
ATOM 767 C C . LEU A 1 100 ? 6.290 -6.229 -18.222 1.00 90.44 100 LEU A C 1
ATOM 769 O O . LEU A 1 100 ? 7.371 -6.766 -18.452 1.00 90.44 100 LEU A O 1
ATOM 773 N N . LEU A 1 101 ? 5.936 -5.087 -18.813 1.00 90.88 101 LEU A N 1
ATOM 774 C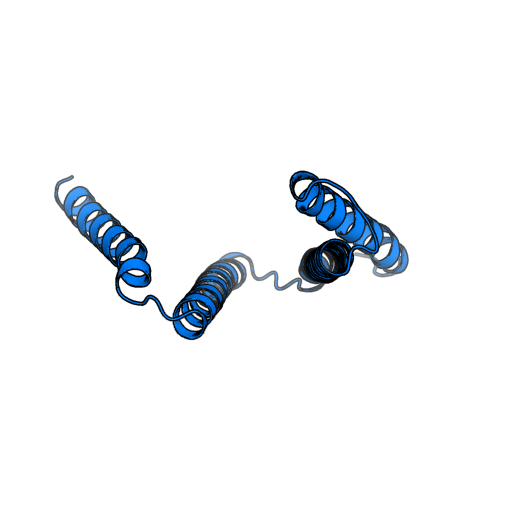 CA . LEU A 1 101 ? 6.825 -4.365 -19.725 1.00 90.88 101 LEU A CA 1
ATOM 775 C C . LEU A 1 101 ? 8.122 -3.941 -19.025 1.00 90.88 101 LEU A C 1
ATOM 777 O O . LEU A 1 101 ? 9.206 -4.152 -19.569 1.00 90.88 101 LEU A O 1
ATOM 781 N N . ALA A 1 102 ? 8.033 -3.410 -17.804 1.00 88.62 102 ALA A N 1
ATOM 782 C CA . ALA A 1 102 ? 9.205 -3.064 -17.005 1.00 88.62 102 ALA A CA 1
ATOM 783 C C . ALA A 1 102 ? 10.077 -4.298 -16.716 1.00 88.62 102 ALA A C 1
ATOM 785 O O . ALA A 1 102 ? 11.294 -4.240 -16.892 1.00 88.62 102 ALA A O 1
ATOM 786 N N . ALA A 1 103 ? 9.461 -5.430 -16.360 1.00 87.69 103 ALA A N 1
ATOM 787 C CA . ALA A 1 103 ? 10.160 -6.691 -16.130 1.00 87.69 103 ALA A CA 1
ATOM 788 C C . ALA A 1 103 ? 10.859 -7.217 -17.391 1.00 87.69 103 ALA A C 1
ATOM 790 O O . ALA A 1 103 ? 11.995 -7.677 -17.310 1.00 87.69 103 ALA A O 1
ATOM 791 N N . LEU A 1 104 ? 10.228 -7.111 -18.563 1.00 88.19 104 LEU A N 1
ATOM 792 C CA . LEU A 1 104 ? 10.827 -7.528 -19.833 1.00 88.19 104 LEU A CA 1
ATOM 793 C C . LEU A 1 104 ? 12.008 -6.637 -20.236 1.00 88.19 104 LEU A C 1
ATOM 795 O O . LEU A 1 104 ? 13.041 -7.146 -20.666 1.00 88.19 104 LEU A O 1
ATOM 799 N N . LEU A 1 105 ? 11.882 -5.317 -20.091 1.00 85.56 105 LEU A N 1
ATOM 800 C CA . LEU A 1 105 ? 12.932 -4.373 -20.483 1.00 85.56 105 LEU A CA 1
ATOM 801 C C . LEU A 1 105 ? 14.147 -4.448 -19.550 1.00 85.56 105 LEU A C 1
ATOM 803 O O . LEU A 1 105 ? 15.282 -4.550 -20.021 1.00 85.56 105 LEU A O 1
ATOM 807 N N . ILE A 1 106 ? 13.909 -4.437 -18.237 1.00 82.62 106 ILE A N 1
ATOM 808 C CA . ILE A 1 106 ? 14.962 -4.451 -17.214 1.00 82.62 106 ILE A CA 1
ATOM 809 C C . ILE A 1 106 ? 15.545 -5.860 -17.070 1.00 82.62 106 ILE A C 1
ATOM 811 O O . ILE A 1 106 ? 16.765 -6.021 -17.051 1.00 82.62 106 ILE A O 1
ATOM 815 N N . GLY A 1 107 ? 14.694 -6.889 -17.057 1.00 75.50 107 GLY A N 1
ATOM 816 C CA . GLY A 1 107 ? 15.115 -8.287 -16.975 1.00 75.50 107 GLY A CA 1
ATOM 817 C C . GLY A 1 107 ? 15.976 -8.716 -18.163 1.00 75.50 107 GLY A C 1
ATOM 818 O O . GLY A 1 107 ? 16.950 -9.441 -17.977 1.00 75.50 107 GLY A O 1
ATOM 819 N N . ARG A 1 108 ? 15.702 -8.202 -19.371 1.00 67.50 108 ARG A N 1
ATOM 820 C CA . ARG A 1 108 ? 16.551 -8.440 -20.552 1.00 67.50 108 ARG A CA 1
ATOM 821 C C . ARG A 1 108 ? 17.923 -7.768 -20.441 1.00 67.50 108 ARG A C 1
ATOM 823 O O . ARG A 1 108 ? 18.905 -8.318 -20.930 1.00 67.50 108 ARG A O 1
ATOM 830 N N . SER A 1 109 ? 18.007 -6.593 -19.815 1.00 62.91 109 SER A N 1
ATOM 831 C CA . SER A 1 109 ? 19.273 -5.863 -19.655 1.00 62.91 109 SER A CA 1
ATOM 832 C C . SER A 1 109 ? 20.171 -6.432 -18.546 1.00 62.91 109 SER A C 1
ATOM 834 O O . SER A 1 109 ? 21.343 -6.075 -18.479 1.00 62.91 109 SER A O 1
ATOM 836 N N . GLY A 1 110 ? 19.649 -7.346 -17.717 1.00 57.72 110 GLY A N 1
ATOM 837 C CA . GLY A 1 110 ? 20.398 -8.149 -16.742 1.00 57.72 110 GLY A CA 1
ATOM 838 C C . GLY A 1 110 ? 21.086 -9.390 -17.330 1.00 57.72 110 GLY A C 1
ATOM 839 O O . GLY A 1 110 ? 21.461 -10.294 -16.584 1.00 57.72 110 GLY A O 1
ATOM 840 N N . GLY A 1 111 ? 21.245 -9.468 -18.656 1.00 50.91 111 GLY A N 1
ATOM 841 C CA . GLY A 1 111 ? 22.036 -10.500 -19.324 1.00 50.91 111 GLY A CA 1
ATOM 842 C C . GLY A 1 111 ? 23.528 -10.314 -19.062 1.00 50.91 111 GLY A C 1
ATOM 843 O O . GLY A 1 111 ? 24.234 -9.745 -19.890 1.00 50.91 111 GLY A O 1
ATOM 844 N N . GLY A 1 112 ? 24.002 -10.779 -17.905 1.00 50.97 112 GLY A N 1
ATOM 845 C CA . GLY A 1 112 ? 25.421 -10.705 -17.571 1.00 50.97 112 GLY A CA 1
ATOM 846 C C . GLY A 1 112 ? 25.799 -10.960 -16.116 1.00 50.97 112 GLY A C 1
ATOM 847 O O . GLY A 1 112 ? 26.694 -10.285 -15.628 1.00 50.97 112 GLY A O 1
ATOM 848 N N . VAL A 1 113 ? 25.191 -11.922 -15.418 1.00 47.84 113 VAL A N 1
ATOM 849 C CA . VAL A 1 113 ? 25.903 -12.618 -14.332 1.00 47.84 113 VAL A CA 1
ATOM 850 C C . VAL A 1 113 ? 25.687 -14.109 -14.521 1.00 47.84 113 VAL A C 1
ATOM 852 O O . VAL A 1 113 ? 24.600 -14.647 -14.333 1.00 47.84 113 VAL A O 1
ATOM 855 N N . SER A 1 114 ? 26.747 -14.757 -14.988 1.00 50.41 114 SER A N 1
ATOM 856 C CA . SER A 1 114 ? 26.909 -16.196 -14.920 1.00 50.41 114 SER A CA 1
ATOM 857 C C . SER A 1 114 ? 26.893 -16.657 -13.460 1.00 50.41 114 SER A C 1
ATOM 859 O O . SER A 1 114 ? 27.657 -16.101 -12.672 1.00 50.41 114 SER A O 1
ATOM 86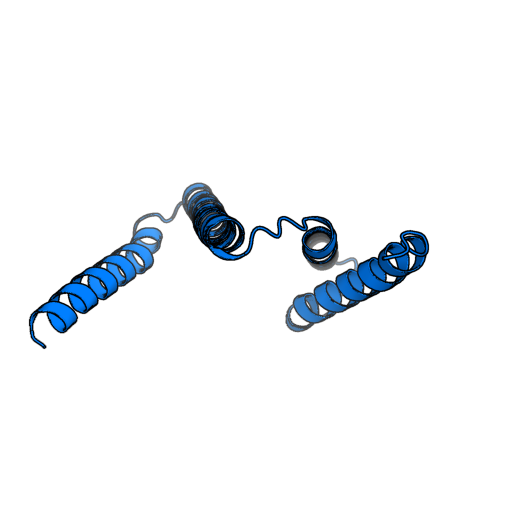1 N N . ARG A 1 115 ? 26.189 -17.767 -13.214 1.00 46.66 115 ARG A N 1
ATOM 862 C CA . ARG A 1 115 ? 26.227 -18.623 -12.011 1.00 46.66 115 ARG A CA 1
ATOM 863 C C . ARG A 1 115 ? 25.459 -18.118 -10.796 1.00 46.66 115 ARG A C 1
ATOM 865 O O . ARG A 1 115 ? 25.757 -17.014 -10.304 1.00 46.66 115 ARG A O 1
#

Nearest PDB structures (foldseek):
  7mgx-assembly2_F  TM=4.073E-01  e=9.194E+00  Escherichia coli

pLDDT: mean 81.64, std 11.35, range [46.66, 93.88]

Sequence (115 aa):
MKKILTKSLVWIGYLAVLLLLPQFFDSILAVSLFNQMAIAVVFALSYNMLLGQGGMLSFGHAVYFGLGGFLAVHALLLIEFETVYFSIVYIPLLAGLVGLLAALLIGRSGGGVSR

Foldseek 3Di:
DVVVVVVVVVVVVVVVCLVCVVVVPPDPVVVVVSVVVVVVVVVVVVVCVCVVPPVDDDCVLVVLLVQLVVVLVVVVVCVVVVNDDDDNVCSNVSSVVSSVVVCVVVVVVPPDDDD

Secondary structure (DSSP, 8-state):
-HHHHHHHHHHHHHHHHHHHGGGG---HHHHHHHHHHHHHHHHHHHHHHIIIII----HHHHHHHHHHHHHHHHHHHHHHTTS----GGGHHHHHHHHHHHHHHHHHHHT-----

Solvent-accessible surface area (backbone atoms only — not comparable to full-atom values): 6596 Å² total; per-residue (Å²): 112,72,73,56,56,54,52,51,48,53,54,52,50,52,53,52,52,62,68,51,53,63,77,75,44,90,47,70,67,55,47,52,50,51,52,53,50,51,52,50,50,54,49,52,52,52,48,50,52,35,56,72,77,59,74,60,85,66,60,76,69,52,47,24,57,53,54,7,51,54,51,32,51,51,53,50,49,35,41,73,69,71,74,45,92,74,68,74,84,49,39,66,57,51,16,50,52,46,16,48,51,46,44,54,59,54,58,60,71,62,75,81,74,84,132

Mean predicte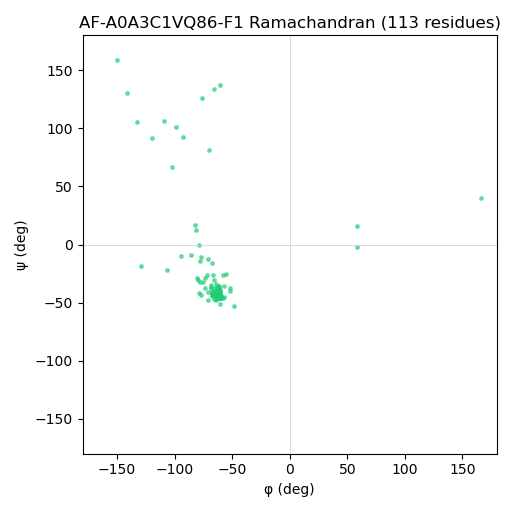d aligned error: 9.75 Å